Protein AF-0000000067284130 (afdb_homodimer)

Nearest PDB structures (foldseek):
  4rng-assembly2_D  TM=9.849E-01  e=2.857E-06  Thermodesulfovibrio yellowstonii DSM 11347
  4rng-assembly4_C-2  TM=9.843E-01  e=3.948E-06  Thermodesulfovibrio yellowstonii DSM 11347
  4qnc-assembly1_A  TM=9.925E-01  e=2.212E-05  Leptospira biflexa serovar Patoc strain 'Patoc 1 (Paris)'
  5uhs-assembly1_B  TM=9.321E-01  e=9.472E-05  Leptospira biflexa serovar Patoc strain 'Patoc 1 (Paris)'
  4x5m-assembly2_B  TM=8.877E-01  e=1.623E-04  Escherichia coli UMEA 3162-1

InterPro domains:
  IPR006603 PQ-loop repeat [PF04193] (4-59)
  IPR011499 Lipid A biosynthesis, N-terminal [SM01259] (7-76)
  IPR047662 SemiSWEET transporter [NF037968] (8-83)

Structure (mmCIF, N/CA/C/O backbone):
data_AF-0000000067284130-model_v1
#
loop_
_entity.id
_entity.type
_entity.pdbx_description
1 polymer 'Lipid A biosynthesis N-terminal domain-containing protein'
#
loop_
_atom_site.group_PDB
_atom_site.id
_atom_site.type_symbol
_atom_site.label_atom_id
_atom_site.label_alt_id
_atom_site.label_comp_id
_atom_site.label_asym_id
_atom_site.label_entity_id
_atom_site.label_seq_id
_atom_site.pdbx_PDB_ins_code
_atom_site.Cartn_x
_atom_site.Cartn_y
_atom_site.Cartn_z
_atom_site.occupancy
_atom_site.B_iso_or_equiv
_atom_site.auth_seq_id
_atom_site.auth_comp_id
_atom_site.auth_asym_id
_atom_site.auth_atom_id
_atom_site.pdbx_PDB_model_num
ATOM 1 N N . MET A 1 1 ? 0.143 -27.094 4.297 1 63.19 1 MET A N 1
ATOM 2 C CA . MET A 1 1 ? 0.306 -25.75 3.746 1 63.19 1 MET A CA 1
ATOM 3 C C . MET A 1 1 ? 1.758 -25.5 3.357 1 63.19 1 MET A C 1
ATOM 5 O O . MET A 1 1 ? 2.668 -25.719 4.156 1 63.19 1 MET A O 1
ATOM 9 N N . ASP A 1 2 ? 2.023 -25.469 2.02 1 88.06 2 ASP A N 1
ATOM 10 C CA . ASP A 1 2 ? 3.383 -25.406 1.488 1 88.06 2 ASP A CA 1
ATOM 11 C C . A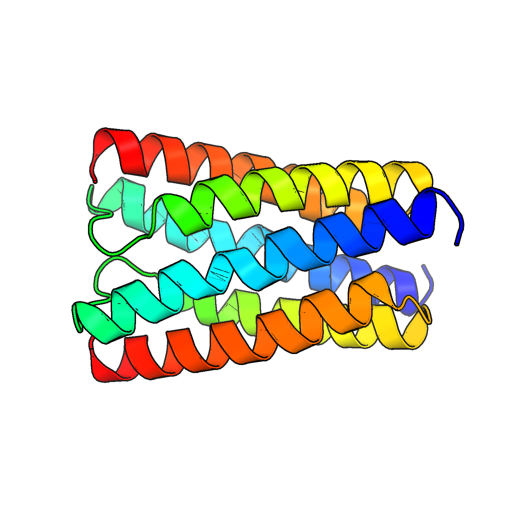SP A 1 2 ? 4.035 -24.062 1.792 1 88.06 2 ASP A C 1
ATOM 13 O O . ASP A 1 2 ? 3.377 -23.141 2.293 1 88.06 2 ASP A O 1
ATOM 17 N N . PHE A 1 3 ? 5.297 -24.141 2.057 1 91.06 3 PHE A N 1
ATOM 18 C CA . PHE A 1 3 ? 6.145 -22.984 2.316 1 91.06 3 PHE A CA 1
ATOM 19 C C . PHE A 1 3 ? 5.652 -21.75 1.551 1 91.06 3 PHE A C 1
ATOM 21 O O . PHE A 1 3 ? 5.602 -20.656 2.098 1 91.06 3 PHE A O 1
ATOM 28 N N . LEU A 1 4 ? 5.176 -21.938 0.394 1 92.19 4 LEU A N 1
ATOM 29 C CA . LEU A 1 4 ? 4.738 -20.828 -0.458 1 92.19 4 LEU A CA 1
ATOM 30 C C . LEU A 1 4 ? 3.438 -20.234 0.055 1 92.19 4 LEU A C 1
ATOM 32 O O . LEU A 1 4 ? 3.262 -19.016 0.03 1 92.19 4 LEU A O 1
ATOM 36 N N . THR A 1 5 ? 2.541 -21.047 0.457 1 92 5 THR A N 1
ATOM 37 C CA . THR A 1 5 ? 1.276 -20.578 1.015 1 92 5 THR A CA 1
ATOM 38 C C . THR A 1 5 ? 1.513 -19.766 2.285 1 92 5 THR A C 1
ATOM 40 O O . THR A 1 5 ? 0.9 -18.719 2.48 1 92 5 THR A O 1
ATOM 43 N N . ILE A 1 6 ? 2.436 -20.234 3.1 1 94.62 6 ILE A N 1
ATOM 44 C CA . ILE A 1 6 ? 2.756 -19.547 4.348 1 94.62 6 ILE A CA 1
ATOM 45 C C . ILE A 1 6 ? 3.414 -18.203 4.047 1 94.62 6 ILE A C 1
ATOM 47 O O . ILE A 1 6 ? 3.082 -17.188 4.668 1 94.62 6 ILE A O 1
ATOM 51 N N . LEU A 1 7 ? 4.281 -18.172 3.107 1 96.12 7 LEU A N 1
ATOM 52 C CA . LEU A 1 7 ? 4.961 -16.953 2.693 1 96.12 7 LEU A CA 1
ATOM 53 C C . LEU A 1 7 ? 3.963 -15.93 2.168 1 96.12 7 LEU A C 1
ATOM 55 O O . LEU A 1 7 ? 4.012 -14.758 2.549 1 96.12 7 LEU A O 1
ATOM 59 N N . GLY A 1 8 ? 3.096 -16.328 1.34 1 96.06 8 GLY A N 1
ATOM 60 C CA . GLY A 1 8 ? 2.059 -15.461 0.815 1 96.06 8 GLY A CA 1
ATOM 61 C C . GLY A 1 8 ? 1.137 -14.914 1.891 1 96.06 8 GLY A C 1
ATOM 62 O O . GLY A 1 8 ? 0.796 -13.734 1.882 1 96.06 8 GLY A O 1
ATOM 63 N N . LEU A 1 9 ? 0.774 -15.766 2.795 1 95.88 9 LEU A N 1
ATOM 64 C CA . LEU A 1 9 ? -0.133 -15.352 3.859 1 95.88 9 LEU A CA 1
ATOM 65 C C . LEU A 1 9 ? 0.559 -14.383 4.816 1 95.88 9 LEU A C 1
ATOM 67 O O . LEU A 1 9 ? -0.07 -13.461 5.328 1 95.88 9 LEU A O 1
ATOM 71 N N . ALA A 1 10 ? 1.8 -14.609 5.098 1 97.5 10 ALA A N 1
ATOM 72 C CA . ALA A 1 10 ? 2.572 -13.68 5.918 1 97.5 10 ALA A CA 1
ATOM 73 C C . ALA A 1 10 ? 2.693 -12.32 5.234 1 97.5 10 ALA A C 1
ATOM 75 O O . ALA A 1 10 ? 2.498 -11.281 5.871 1 97.5 10 ALA A O 1
ATOM 76 N N . ALA A 1 11 ? 3.031 -12.312 3.967 1 98.06 11 ALA A N 1
ATOM 77 C CA . ALA A 1 11 ? 3.111 -11.078 3.189 1 98.06 11 ALA A CA 1
ATOM 78 C C . ALA A 1 11 ? 1.775 -10.344 3.188 1 98.06 11 ALA A C 1
ATOM 80 O O . ALA A 1 11 ? 1.724 -9.133 3.438 1 98.06 11 ALA A O 1
ATOM 81 N N . ALA A 1 12 ? 0.728 -11.109 2.977 1 97.12 12 ALA A N 1
ATOM 82 C CA . ALA A 1 12 ? -0.627 -10.562 2.965 1 97.12 12 ALA A CA 1
ATOM 83 C C . ALA A 1 12 ? -0.971 -9.922 4.305 1 97.12 12 ALA A C 1
ATOM 85 O O . ALA A 1 12 ? -1.5 -8.805 4.348 1 97.12 12 ALA A O 1
ATOM 86 N N . THR A 1 13 ? -0.686 -10.586 5.367 1 97.75 13 THR A N 1
ATOM 87 C CA . THR A 1 13 ? -1.004 -10.094 6.703 1 97.75 13 THR A CA 1
ATOM 88 C C . THR A 1 13 ? -0.257 -8.797 6.992 1 97.75 13 THR A C 1
ATOM 90 O O . THR A 1 13 ? -0.841 -7.84 7.508 1 97.75 13 THR A O 1
ATOM 93 N N . LEU A 1 14 ? 0.975 -8.742 6.645 1 97.88 14 LEU A N 1
ATOM 94 C CA . LEU A 1 14 ? 1.791 -7.562 6.918 1 97.88 14 LEU A CA 1
ATOM 95 C C . LEU A 1 14 ? 1.367 -6.395 6.035 1 97.88 14 LEU A C 1
ATOM 97 O O . LEU A 1 14 ? 1.172 -5.277 6.523 1 97.88 14 LEU A O 1
ATOM 101 N N . THR A 1 15 ? 1.205 -6.594 4.727 1 97.5 15 THR A N 1
ATOM 102 C CA . THR A 1 15 ? 0.861 -5.5 3.828 1 97.5 15 THR A CA 1
ATOM 103 C C . THR A 1 15 ? -0.538 -4.969 4.133 1 97.5 15 THR A C 1
ATOM 105 O O . THR A 1 15 ? -0.772 -3.76 4.09 1 97.5 15 THR A O 1
ATOM 108 N N . THR A 1 16 ? -1.445 -5.875 4.461 1 97.25 16 THR A N 1
ATOM 109 C CA . THR A 1 16 ? -2.814 -5.445 4.723 1 97.25 16 THR A CA 1
ATOM 110 C C . THR A 1 16 ? -2.914 -4.738 6.07 1 97.25 16 THR A C 1
ATOM 112 O O . THR A 1 16 ? -3.527 -3.674 6.176 1 97.25 16 THR A O 1
ATOM 115 N N . SER A 1 17 ? -2.285 -5.277 7.125 1 97.5 17 SER A N 1
ATOM 116 C CA . SER A 1 17 ? -2.379 -4.691 8.453 1 97.5 17 SER A CA 1
ATOM 117 C C . SER A 1 17 ? -1.605 -3.379 8.539 1 97.5 17 SER A C 1
ATOM 119 O O . SER A 1 17 ? -1.823 -2.58 9.453 1 97.5 17 SER A O 1
ATOM 121 N N . ALA A 1 18 ? -0.665 -3.164 7.621 1 98 18 ALA A N 1
ATOM 122 C CA . ALA A 1 18 ? 0.135 -1.942 7.598 1 98 18 ALA A CA 1
ATOM 123 C C . ALA A 1 18 ? -0.752 -0.708 7.469 1 98 18 ALA A C 1
ATOM 125 O O . ALA A 1 18 ? -0.42 0.36 7.988 1 98 18 ALA A O 1
ATOM 126 N N . PHE A 1 19 ? -1.935 -0.826 6.82 1 98.12 19 PHE A N 1
ATOM 127 C CA . PHE A 1 19 ? -2.764 0.343 6.555 1 98.12 19 PHE A CA 1
ATOM 128 C C . PHE A 1 19 ? -3.656 0.659 7.746 1 98.12 19 PHE A C 1
ATOM 130 O O . PHE A 1 19 ? -4.273 1.724 7.801 1 98.12 19 PHE A O 1
ATOM 137 N N . LEU A 1 20 ? -3.623 -0.225 8.711 1 97.69 20 LEU A N 1
ATOM 138 C CA . LEU A 1 20 ? -4.402 0.014 9.922 1 97.69 20 LEU A CA 1
ATOM 139 C C . LEU A 1 20 ? -3.824 1.181 10.711 1 97.69 20 LEU A C 1
ATOM 141 O O . LEU A 1 20 ? -4.562 2.078 11.133 1 97.69 20 LEU A O 1
ATOM 145 N N . PRO A 1 21 ? -2.549 1.217 10.945 1 98.25 21 PRO A N 1
ATOM 146 C CA . PRO A 1 21 ? -1.967 2.359 11.656 1 98.25 21 PRO A CA 1
ATOM 147 C C . PRO A 1 21 ? -2.207 3.684 10.938 1 98.25 21 PRO A C 1
ATOM 149 O O . PRO A 1 21 ? -2.422 4.711 11.586 1 98.25 21 PRO A O 1
ATOM 152 N N . GLN A 1 22 ? -2.141 3.723 9.648 1 98.31 22 GLN A N 1
ATOM 153 C CA . GLN A 1 22 ? -2.438 4.938 8.898 1 98.31 22 GLN A CA 1
ATOM 154 C C . GLN A 1 22 ? -3.885 5.375 9.109 1 98.31 22 GLN A C 1
ATOM 156 O O . GLN A 1 22 ? -4.16 6.559 9.305 1 98.31 22 GLN A O 1
ATOM 161 N N . MET A 1 23 ? -4.77 4.398 9 1 98.12 23 MET A N 1
ATOM 162 C CA . MET A 1 23 ? -6.184 4.668 9.234 1 98.12 23 MET A CA 1
ATOM 163 C C . MET A 1 23 ? -6.406 5.254 10.625 1 98.12 23 MET A C 1
ATOM 165 O O . MET A 1 23 ? -7.078 6.277 10.773 1 98.12 23 MET A O 1
ATOM 169 N N . LEU A 1 24 ? -5.816 4.645 11.586 1 98.25 24 LEU A N 1
ATOM 170 C CA . LEU A 1 24 ? -5.988 5.066 12.969 1 98.25 24 LEU A CA 1
ATOM 171 C C . LEU A 1 24 ? -5.367 6.441 13.195 1 98.25 24 LEU A C 1
ATOM 173 O O . LEU A 1 24 ? -5.938 7.277 13.898 1 98.25 24 LEU A O 1
ATOM 177 N N . LYS A 1 25 ? -4.242 6.652 12.664 1 98.06 25 LYS A N 1
ATOM 178 C CA . LYS A 1 25 ? -3.592 7.953 12.805 1 98.06 25 LYS A CA 1
ATOM 179 C C . LYS A 1 25 ? -4.473 9.07 12.25 1 98.06 25 LYS A C 1
ATOM 181 O O . LYS A 1 25 ? -4.664 10.094 12.906 1 98.06 25 LYS A O 1
ATOM 186 N N . THR A 1 26 ? -4.945 8.859 11.094 1 98.19 26 THR A N 1
ATOM 187 C CA . THR A 1 26 ? -5.801 9.859 10.461 1 98.19 26 THR A CA 1
ATOM 188 C C . THR A 1 26 ? -7.07 10.086 11.281 1 98.19 26 THR A C 1
ATOM 190 O O . THR A 1 26 ? -7.496 11.227 11.469 1 98.19 26 THR A O 1
ATOM 193 N N . TRP A 1 27 ? -7.648 9.031 11.734 1 97.81 27 TRP A N 1
ATOM 194 C CA . TRP A 1 27 ? -8.875 9.094 12.516 1 97.81 27 TRP A CA 1
ATOM 195 C C . TRP A 1 27 ? -8.664 9.867 13.812 1 97.81 27 TRP A C 1
ATOM 197 O O . TRP A 1 27 ? -9.492 10.695 14.195 1 97.81 27 TRP A O 1
ATOM 207 N N . GLN A 1 28 ? -7.543 9.641 14.445 1 98 28 GLN A N 1
ATOM 208 C CA . GLN A 1 28 ? -7.27 10.211 15.758 1 98 28 GLN A CA 1
ATOM 209 C C . GLN A 1 28 ? -6.828 11.672 15.641 1 98 28 GLN A C 1
ATOM 211 O O . GLN A 1 28 ? -7.254 12.516 16.438 1 98 28 GLN A O 1
ATOM 216 N N . SER A 1 29 ? -6.012 11.953 14.68 1 97.38 29 SER A N 1
ATOM 217 C CA . SER A 1 29 ? -5.457 13.297 14.555 1 97.38 29 SER A CA 1
ATOM 218 C C . SER A 1 29 ? -6.418 14.227 13.82 1 97.38 29 SER A C 1
ATOM 220 O O . SER A 1 29 ? -6.262 15.453 13.867 1 97.38 29 SER A O 1
ATOM 222 N N . LYS A 1 30 ? -7.305 13.586 13.047 1 98 30 LYS A N 1
ATOM 223 C CA . LYS A 1 30 ? -8.242 14.312 12.195 1 98 30 LYS A CA 1
ATOM 224 C C . LYS A 1 30 ? -7.512 15.195 11.195 1 98 30 LYS A C 1
ATOM 226 O O . LYS A 1 30 ? -7.895 16.344 10.977 1 98 30 LYS A O 1
ATOM 231 N N . SER A 1 31 ? -6.418 14.672 10.742 1 97.94 31 SER A N 1
ATOM 232 C CA . SER A 1 31 ? -5.645 15.367 9.719 1 97.94 31 SER A CA 1
ATOM 233 C C . SER A 1 31 ? -5.027 14.383 8.727 1 97.94 31 SER A C 1
ATOM 235 O O . SER A 1 31 ? -4.543 13.32 9.125 1 97.94 31 SER A O 1
ATOM 237 N N . ALA A 1 32 ? -5.066 14.758 7.449 1 97.38 32 ALA A N 1
ATOM 238 C CA . ALA A 1 32 ? -4.449 13.977 6.383 1 97.38 32 ALA A CA 1
ATOM 239 C C . ALA A 1 32 ? -3.896 14.883 5.285 1 97.38 32 ALA A C 1
ATOM 241 O O . ALA A 1 32 ? -3.93 14.523 4.105 1 97.38 32 ALA A O 1
ATOM 242 N N . LYS A 1 33 ? -3.432 16.016 5.699 1 97.31 33 LYS A N 1
ATOM 243 C CA . LYS A 1 33 ? -2.945 17.016 4.742 1 97.31 33 LYS A CA 1
ATOM 244 C C . LYS A 1 33 ? -1.771 16.469 3.934 1 97.31 33 LYS A C 1
ATOM 246 O O . LYS A 1 33 ? -1.651 16.75 2.738 1 97.31 33 LYS A O 1
ATOM 251 N N . ASP A 1 34 ? -0.962 15.625 4.551 1 97.88 34 ASP A N 1
ATOM 252 C CA . ASP A 1 34 ? 0.267 15.156 3.922 1 97.88 34 ASP A CA 1
ATOM 253 C C . ASP A 1 34 ? 0.026 13.859 3.145 1 97.88 34 ASP A C 1
ATOM 255 O O . ASP A 1 34 ? 0.926 13.359 2.469 1 97.88 34 ASP A O 1
ATOM 259 N N . VAL A 1 35 ? -1.148 13.32 3.205 1 97.81 35 VAL A N 1
ATOM 260 C CA . VAL A 1 35 ? -1.495 12.109 2.473 1 97.81 35 VAL A CA 1
ATOM 261 C C . VAL A 1 35 ? -2.039 12.477 1.095 1 97.81 35 VAL A C 1
ATOM 263 O O . VAL A 1 35 ? -2.883 13.367 0.971 1 97.81 35 VAL A O 1
ATOM 266 N N . SER A 1 36 ? -1.584 11.797 0.061 1 98.25 36 SER A N 1
ATOM 267 C CA . SER A 1 36 ? -1.91 12.125 -1.323 1 98.25 36 SER A CA 1
ATOM 268 C C . SER A 1 36 ? -3.252 11.531 -1.732 1 98.25 36 SER A C 1
ATOM 270 O O . SER A 1 36 ? -3.439 10.312 -1.666 1 98.25 36 SER A O 1
ATOM 272 N N . TYR A 1 37 ? -4.141 12.414 -2.297 1 98.12 37 TYR A N 1
ATOM 273 C CA . TYR A 1 37 ? -5.383 11.945 -2.902 1 98.12 37 TYR A CA 1
ATOM 274 C C . TYR A 1 37 ? -5.105 11.016 -4.074 1 98.12 37 TYR A C 1
ATOM 276 O O . TYR A 1 37 ? -5.73 9.961 -4.203 1 98.12 37 TYR A O 1
ATOM 284 N N . THR A 1 38 ? -4.223 11.5 -4.844 1 98 38 THR A N 1
ATOM 285 C CA . THR A 1 38 ? -3.912 10.773 -6.074 1 98 38 THR A CA 1
ATOM 286 C C . THR A 1 38 ? -3.369 9.383 -5.762 1 98 38 THR A C 1
ATOM 288 O O . THR A 1 38 ? -3.707 8.414 -6.438 1 98 38 THR A O 1
ATOM 291 N N . MET A 1 39 ? -2.52 9.273 -4.695 1 98.44 39 MET A N 1
ATOM 292 C CA . MET A 1 39 ? -2.018 7.961 -4.281 1 98.44 39 MET A CA 1
ATOM 293 C C . MET A 1 39 ? -3.168 7.039 -3.895 1 98.44 39 MET A C 1
ATOM 295 O O . MET A 1 39 ? -3.283 5.93 -4.422 1 98.44 39 MET A O 1
ATOM 299 N N . LEU A 1 40 ? -4.047 7.559 -3.084 1 98.62 40 LEU A N 1
ATOM 300 C CA . LEU A 1 40 ? -5.121 6.73 -2.545 1 98.62 40 LEU A CA 1
ATOM 301 C C . LEU A 1 40 ? -6.043 6.246 -3.658 1 98.62 40 LEU A C 1
ATOM 303 O O . LEU A 1 40 ? -6.371 5.059 -3.727 1 98.62 40 LEU A O 1
ATOM 307 N N . ILE A 1 41 ? -6.434 7.086 -4.543 1 98.69 41 ILE A N 1
ATOM 308 C CA . ILE A 1 41 ? -7.391 6.758 -5.594 1 98.69 41 ILE A CA 1
ATOM 309 C C . ILE A 1 41 ? -6.758 5.773 -6.578 1 98.69 41 ILE A C 1
ATOM 311 O O . ILE A 1 41 ? -7.355 4.746 -6.906 1 98.69 41 ILE A O 1
ATOM 315 N N . THR A 1 42 ? -5.57 6.059 -7.039 1 98.56 42 THR A N 1
ATOM 316 C CA . THR A 1 42 ? -4.883 5.18 -7.977 1 98.56 42 THR A CA 1
ATOM 317 C C . THR A 1 42 ? -4.602 3.822 -7.34 1 98.56 42 THR A C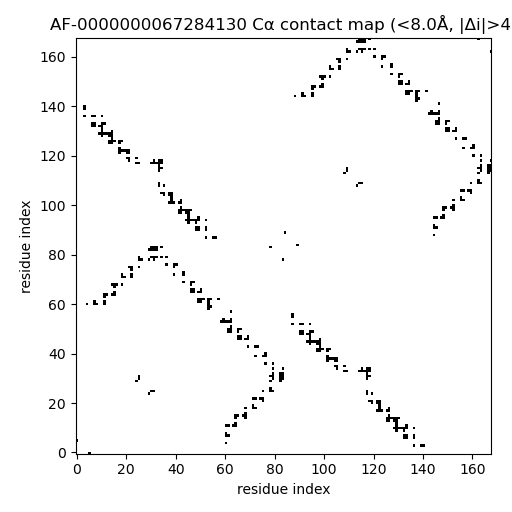 1
ATOM 319 O O . THR A 1 42 ? -4.754 2.783 -7.988 1 98.56 42 THR A O 1
ATOM 322 N N . PHE A 1 43 ? -4.223 3.82 -6.055 1 98.44 43 PHE A N 1
ATOM 323 C CA . PHE A 1 43 ? -3.941 2.586 -5.332 1 98.44 43 PHE A CA 1
ATOM 324 C C . PHE A 1 43 ? -5.195 1.728 -5.219 1 98.44 43 PHE A C 1
ATOM 326 O O . PHE A 1 43 ? -5.145 0.514 -5.43 1 98.44 43 PHE A O 1
ATOM 333 N N . ILE A 1 44 ? -6.289 2.326 -4.992 1 98.69 44 ILE A N 1
ATOM 334 C CA . ILE A 1 44 ? -7.562 1.633 -4.828 1 98.69 44 ILE A CA 1
ATOM 335 C C . ILE A 1 44 ? -7.945 0.944 -6.137 1 98.69 44 ILE A C 1
ATOM 337 O O . ILE A 1 44 ? -8.359 -0.217 -6.137 1 98.69 44 ILE A O 1
ATOM 341 N N . ILE A 1 45 ? -7.758 1.61 -7.195 1 98.62 45 ILE A N 1
ATOM 342 C CA . ILE A 1 45 ? -8.047 1.016 -8.492 1 98.62 45 ILE A CA 1
ATOM 343 C C . ILE A 1 45 ? -7.109 -0.162 -8.742 1 98.62 45 ILE A C 1
ATOM 345 O O . ILE A 1 45 ? -7.543 -1.227 -9.188 1 98.62 45 ILE A O 1
ATOM 349 N N . GLY A 1 46 ? -5.867 0.01 -8.445 1 98.31 46 GLY A N 1
ATOM 350 C CA . GLY A 1 46 ? -4.891 -1.057 -8.602 1 98.31 46 GLY A CA 1
ATOM 351 C C . GLY A 1 46 ? -5.191 -2.271 -7.742 1 98.31 46 GLY A C 1
ATOM 352 O O . GLY A 1 46 ? -5.141 -3.406 -8.227 1 98.31 46 GLY A O 1
ATOM 353 N N . ILE A 1 47 ? -5.52 -1.987 -6.523 1 98.06 47 ILE A N 1
ATOM 354 C CA . ILE A 1 47 ? -5.812 -3.068 -5.59 1 98.06 47 ILE A CA 1
ATOM 355 C C . ILE A 1 47 ? -7.066 -3.812 -6.039 1 98.06 47 ILE A C 1
ATOM 357 O O . ILE A 1 47 ? -7.172 -5.027 -5.863 1 98.06 47 ILE A O 1
ATOM 361 N N . PHE A 1 48 ? -7.988 -3.152 -6.562 1 98.62 48 PHE A N 1
ATOM 362 C CA . PHE A 1 48 ? -9.164 -3.807 -7.113 1 98.62 48 PHE A CA 1
ATOM 363 C C . PHE A 1 48 ? -8.781 -4.746 -8.25 1 98.62 48 PHE A C 1
ATOM 365 O O . PHE A 1 48 ? -9.281 -5.871 -8.328 1 98.62 48 PHE A O 1
ATOM 372 N N . LEU A 1 49 ? -7.926 -4.305 -9.109 1 98.38 49 LEU A N 1
ATOM 373 C CA . LEU A 1 49 ? -7.453 -5.148 -10.195 1 98.38 49 LEU A CA 1
ATOM 374 C C . LEU A 1 49 ? -6.672 -6.344 -9.664 1 98.38 49 LEU A C 1
ATOM 376 O O . LEU A 1 49 ? -6.762 -7.449 -10.203 1 98.38 49 LEU A O 1
ATOM 380 N N . TRP A 1 50 ? -5.875 -6.203 -8.586 1 98.12 50 TRP A N 1
ATOM 381 C CA . TRP A 1 50 ? -5.176 -7.312 -7.953 1 98.12 50 TRP A CA 1
ATOM 382 C C . TRP A 1 50 ? -6.164 -8.32 -7.375 1 98.12 50 TRP A C 1
ATOM 384 O O . TRP A 1 50 ? -5.902 -9.523 -7.367 1 98.12 50 TRP A O 1
ATOM 394 N N . LEU A 1 51 ? -7.234 -7.77 -6.879 1 98.19 51 LEU A N 1
ATOM 395 C CA . LEU A 1 51 ? -8.266 -8.664 -6.355 1 98.19 51 LEU A CA 1
ATOM 396 C C . LEU A 1 51 ? -8.828 -9.539 -7.465 1 98.19 51 LEU A C 1
ATOM 398 O O . LEU A 1 51 ? -8.953 -10.758 -7.293 1 98.19 51 LEU A O 1
ATOM 402 N N . LEU A 1 52 ? -9.148 -8.984 -8.539 1 98.25 52 LEU A N 1
ATOM 403 C CA . LEU A 1 52 ? -9.625 -9.75 -9.688 1 98.25 52 LEU A CA 1
ATOM 404 C C . LEU A 1 52 ? -8.57 -10.75 -10.156 1 98.25 52 LEU A C 1
ATOM 406 O O . LEU A 1 52 ? -8.883 -11.906 -10.43 1 98.25 52 LEU A O 1
ATOM 410 N N . TYR A 1 53 ? -7.316 -10.266 -10.203 1 97.31 53 TYR A N 1
ATOM 411 C CA . TYR A 1 53 ? -6.191 -11.117 -10.57 1 97.31 53 TYR A C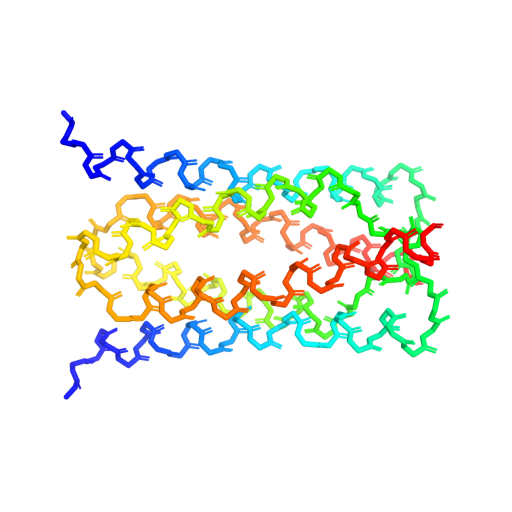A 1
ATOM 412 C C . TYR A 1 53 ? -6.094 -12.32 -9.641 1 97.31 53 TYR A C 1
ATOM 414 O O . TYR A 1 53 ? -5.91 -13.453 -10.102 1 97.31 53 TYR A O 1
ATOM 422 N N . GLY A 1 54 ? -6.203 -12.086 -8.398 1 96.69 54 GLY A N 1
ATOM 423 C CA . GLY A 1 54 ? -6.148 -13.156 -7.418 1 96.69 54 GLY A CA 1
ATOM 424 C C . GLY A 1 54 ? -7.277 -14.164 -7.566 1 96.69 54 GLY A C 1
ATOM 425 O O . GLY A 1 54 ? -7.066 -15.367 -7.41 1 96.69 54 GLY A O 1
ATOM 426 N N . ILE A 1 55 ? -8.523 -13.672 -7.832 1 97.5 55 ILE A N 1
ATOM 427 C CA . ILE A 1 55 ? -9.688 -14.531 -8.016 1 97.5 55 ILE A CA 1
ATOM 428 C C . ILE A 1 55 ? -9.477 -15.43 -9.234 1 97.5 55 ILE A C 1
ATOM 430 O O . ILE A 1 55 ? -9.672 -16.641 -9.148 1 97.5 55 ILE A O 1
ATOM 434 N N . PHE A 1 56 ? -8.93 -14.875 -10.297 1 96.25 56 PHE A N 1
ATOM 435 C CA . PHE A 1 56 ? -8.711 -15.656 -11.516 1 96.25 56 PHE A CA 1
ATOM 436 C C . PHE A 1 56 ? -7.574 -16.656 -11.32 1 96.25 56 PHE A C 1
ATOM 438 O O . PHE A 1 56 ? -7.613 -17.75 -11.859 1 96.25 56 PHE A O 1
ATOM 445 N N . ARG A 1 57 ? -6.586 -16.266 -10.516 1 93.81 57 ARG A N 1
ATOM 446 C CA . ARG A 1 57 ? -5.445 -17.141 -10.234 1 93.81 57 ARG A CA 1
ATOM 447 C C . ARG A 1 57 ? -5.773 -18.141 -9.133 1 93.81 57 ARG A C 1
ATOM 449 O O . ARG A 1 57 ? -5.016 -19.078 -8.891 1 93.81 57 ARG A O 1
ATOM 456 N N . GLN A 1 58 ? -6.957 -17.875 -8.516 1 95.12 58 GLN A N 1
ATOM 457 C CA . GLN A 1 58 ? -7.355 -18.688 -7.363 1 95.12 58 GLN A CA 1
ATOM 458 C C . GLN A 1 58 ? -6.262 -18.703 -6.297 1 95.12 58 GLN A C 1
ATOM 460 O O . GLN A 1 58 ? -5.91 -19.766 -5.777 1 95.12 58 GLN A O 1
ATOM 465 N N . ASP A 1 59 ? -5.637 -17.609 -6.137 1 95.25 59 ASP A N 1
ATOM 466 C CA . ASP A 1 59 ? -4.594 -17.422 -5.133 1 95.25 59 ASP A CA 1
ATOM 467 C C . ASP A 1 59 ? -5.156 -16.766 -3.871 1 95.25 59 ASP A C 1
ATOM 469 O O . ASP A 1 59 ? -5.469 -15.578 -3.863 1 95.25 59 ASP A O 1
ATOM 473 N N . LEU A 1 60 ? -5.285 -17.531 -2.826 1 93.94 60 LEU A N 1
ATOM 474 C CA . LEU A 1 60 ? -5.949 -17.109 -1.599 1 93.94 60 LEU A CA 1
ATOM 475 C C . LEU A 1 60 ? -5.199 -15.961 -0.944 1 93.94 60 LEU A C 1
ATOM 477 O O . LEU A 1 60 ? -5.816 -15.031 -0.414 1 93.94 60 LEU A O 1
ATOM 481 N N . ALA A 1 61 ? -3.893 -16.031 -0.899 1 94.38 61 ALA A N 1
ATOM 482 C CA . ALA A 1 61 ? -3.086 -14.977 -0.289 1 94.38 61 ALA A CA 1
ATOM 483 C C . ALA A 1 61 ? -3.316 -13.641 -0.983 1 94.38 61 ALA A C 1
ATOM 485 O O . ALA A 1 61 ? -3.512 -12.617 -0.323 1 94.38 61 ALA A O 1
ATOM 486 N N . ILE A 1 62 ? -3.383 -13.602 -2.301 1 97 62 ILE A N 1
ATOM 487 C CA . ILE A 1 62 ? -3.588 -12.383 -3.08 1 97 62 ILE A CA 1
ATOM 488 C C . ILE A 1 62 ? -5.012 -11.875 -2.875 1 97 62 ILE A C 1
ATOM 490 O O . ILE A 1 62 ? -5.227 -10.672 -2.709 1 97 62 ILE A O 1
ATOM 494 N N . ILE A 1 63 ? -5.961 -12.734 -2.84 1 97.56 63 ILE A N 1
ATOM 495 C CA . ILE A 1 63 ? -7.359 -12.352 -2.666 1 97.56 63 ILE A CA 1
ATOM 496 C C . ILE A 1 63 ? -7.547 -11.672 -1.312 1 97.56 63 ILE A C 1
ATOM 498 O O . ILE A 1 63 ? -8.102 -10.578 -1.232 1 97.56 63 ILE A O 1
ATOM 502 N N . LEU A 1 64 ? -7.059 -12.234 -0.278 1 95.94 64 LEU A N 1
ATOM 503 C CA . LEU A 1 64 ? -7.254 -11.711 1.072 1 95.94 64 LEU A CA 1
ATOM 504 C C . LEU A 1 64 ? -6.5 -10.398 1.264 1 95.94 64 LEU A C 1
ATOM 506 O O . LEU A 1 64 ? -7.035 -9.453 1.842 1 95.94 64 LEU A O 1
ATOM 510 N N . ALA A 1 65 ? -5.258 -10.438 0.802 1 96.62 65 ALA A N 1
ATOM 511 C CA . ALA A 1 65 ? -4.441 -9.227 0.938 1 96.62 65 ALA A CA 1
ATOM 512 C C . ALA A 1 65 ? -5.129 -8.031 0.291 1 96.62 65 ALA A C 1
ATOM 514 O O . ALA A 1 65 ? -5.277 -6.977 0.919 1 96.62 65 ALA A O 1
ATOM 515 N N . ASN A 1 66 ? -5.645 -8.195 -0.905 1 98.25 66 ASN A N 1
ATOM 516 C CA . ASN A 1 66 ? -6.16 -7.055 -1.659 1 98.25 66 ASN A CA 1
ATOM 517 C C . ASN A 1 66 ? -7.586 -6.707 -1.245 1 98.25 66 ASN A C 1
ATOM 519 O O . ASN A 1 66 ? -7.973 -5.535 -1.253 1 98.25 66 ASN A O 1
ATOM 523 N N . PHE A 1 67 ? -8.398 -7.676 -0.795 1 98.06 67 PHE A N 1
ATOM 524 C CA . PHE A 1 67 ? -9.734 -7.398 -0.291 1 98.06 67 PHE A CA 1
ATOM 525 C C . PHE A 1 67 ? -9.68 -6.547 0.971 1 98.06 67 PHE A C 1
ATOM 527 O O . PHE A 1 67 ? -10.359 -5.527 1.07 1 98.06 67 PHE A O 1
ATOM 534 N N . ILE A 1 68 ? -8.883 -6.852 1.922 1 97.44 68 ILE A N 1
ATOM 535 C CA . ILE A 1 68 ? -8.766 -6.141 3.189 1 97.44 68 ILE A CA 1
ATOM 536 C C . ILE A 1 68 ? -8.109 -4.781 2.961 1 97.44 68 ILE A C 1
ATOM 538 O O . ILE A 1 68 ? -8.555 -3.77 3.504 1 97.44 68 ILE A O 1
ATOM 542 N N . THR A 1 69 ? -7.039 -4.793 2.129 1 98.25 69 THR A N 1
ATOM 543 C CA . THR A 1 69 ? -6.359 -3.543 1.811 1 98.25 69 THR A CA 1
ATOM 544 C C . THR A 1 69 ? -7.316 -2.562 1.143 1 98.25 69 THR A C 1
ATOM 546 O O . THR A 1 69 ? -7.27 -1.36 1.412 1 98.25 69 THR A O 1
ATOM 549 N N . LEU A 1 70 ? -8.203 -3.084 0.299 1 98.44 70 LEU A N 1
ATOM 550 C CA . LEU A 1 70 ? -9.195 -2.256 -0.377 1 98.44 70 LEU A CA 1
ATOM 551 C C . LEU A 1 70 ? -10.109 -1.573 0.633 1 98.44 70 LEU A C 1
ATOM 553 O O . LEU A 1 70 ? -10.367 -0.371 0.532 1 98.44 70 LEU A O 1
ATOM 557 N N . ILE A 1 71 ? -10.547 -2.23 1.602 1 98.12 71 ILE A N 1
ATOM 558 C CA . ILE A 1 71 ? -11.438 -1.699 2.631 1 98.12 71 ILE A CA 1
ATOM 559 C C . ILE A 1 71 ? -10.719 -0.604 3.418 1 98.12 71 ILE A C 1
ATOM 561 O O . ILE A 1 71 ? -11.25 0.496 3.588 1 98.12 71 ILE A O 1
ATOM 565 N N . PHE A 1 72 ? -9.508 -0.897 3.881 1 98.06 72 PHE A N 1
ATOM 566 C CA . PHE A 1 72 ? -8.758 0.075 4.664 1 98.06 72 PHE A CA 1
ATOM 567 C C . PHE A 1 72 ? -8.516 1.348 3.859 1 98.06 72 PHE A C 1
ATOM 569 O O . PHE A 1 72 ? -8.68 2.455 4.379 1 98.06 72 PHE A O 1
ATOM 576 N N . ASN A 1 73 ? -8.133 1.172 2.582 1 98.44 73 ASN A N 1
ATOM 577 C CA . ASN A 1 73 ? -7.793 2.344 1.782 1 98.44 73 ASN A CA 1
ATOM 578 C C . ASN A 1 73 ? -9.031 3.145 1.4 1 98.44 73 ASN A C 1
ATOM 580 O O . ASN A 1 73 ? -8.977 4.367 1.27 1 9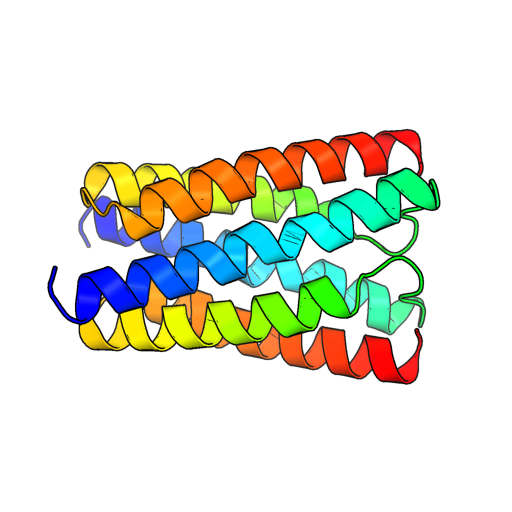8.44 73 ASN A O 1
ATOM 584 N N . MET A 1 74 ? -10.203 2.545 1.297 1 98.62 74 MET A N 1
ATOM 585 C CA . MET A 1 74 ? -11.453 3.273 1.111 1 98.62 74 MET A CA 1
ATOM 586 C C . MET A 1 74 ? -11.789 4.102 2.348 1 98.62 74 MET A C 1
ATOM 588 O O . MET A 1 74 ? -12.281 5.227 2.232 1 98.62 74 MET A O 1
ATOM 592 N N . ILE A 1 75 ? -11.547 3.551 3.475 1 98.69 75 ILE A N 1
ATOM 593 C CA . ILE A 1 75 ? -11.789 4.262 4.723 1 98.69 75 ILE A CA 1
ATOM 594 C C . ILE A 1 75 ? -10.828 5.441 4.84 1 98.69 75 ILE A C 1
ATOM 596 O O . ILE A 1 75 ? -11.234 6.555 5.176 1 98.69 75 ILE A O 1
ATOM 600 N N . ILE A 1 76 ? -9.531 5.215 4.547 1 98.56 76 ILE A N 1
ATOM 601 C CA . ILE A 1 76 ? -8.531 6.273 4.621 1 98.56 76 ILE A CA 1
ATOM 602 C C . ILE A 1 76 ? -8.891 7.391 3.641 1 98.56 76 ILE A C 1
ATOM 604 O O . ILE A 1 76 ? -8.758 8.57 3.963 1 98.56 76 ILE A O 1
ATOM 608 N N . LEU A 1 77 ? -9.375 6.98 2.465 1 98.69 77 LEU A N 1
ATOM 609 C CA . LEU A 1 77 ? -9.805 7.977 1.489 1 98.69 77 LEU A CA 1
ATOM 610 C C . LEU A 1 77 ? -10.984 8.781 2.02 1 98.69 77 LEU A C 1
ATOM 612 O O . LEU A 1 77 ? -11.031 10 1.856 1 98.69 77 LEU A O 1
ATOM 616 N N . TRP A 1 78 ? -11.945 8.117 2.609 1 98.5 78 TRP A N 1
ATOM 617 C CA . TRP A 1 78 ? -13.086 8.797 3.203 1 98.5 78 TRP A CA 1
ATOM 618 C C . TRP A 1 78 ? -12.641 9.773 4.289 1 98.5 78 TRP A C 1
ATOM 620 O O . TRP A 1 78 ? -13.117 10.906 4.348 1 98.5 78 TRP A O 1
ATOM 630 N N . LEU A 1 79 ? -11.688 9.406 5.129 1 98.56 79 LEU A N 1
ATOM 631 C CA . LEU A 1 79 ? -11.148 10.266 6.172 1 98.56 79 LEU A CA 1
ATOM 632 C C . LEU A 1 79 ? -10.383 11.438 5.566 1 98.56 79 LEU A C 1
ATOM 634 O O . LEU A 1 79 ? -10.422 12.555 6.094 1 98.56 79 LEU A O 1
ATOM 638 N N . LYS A 1 80 ? -9.703 11.102 4.512 1 98.12 80 LYS A N 1
ATOM 639 C CA . LYS A 1 80 ? -8.992 12.164 3.805 1 98.12 80 LYS A CA 1
ATOM 640 C C . LYS A 1 80 ? -9.961 13.211 3.262 1 98.12 80 LYS A C 1
ATOM 642 O O . LYS A 1 80 ? -9.672 14.406 3.293 1 98.12 80 LYS A O 1
ATOM 647 N N . ILE A 1 81 ? -11.07 12.844 2.748 1 98.12 81 ILE A N 1
ATOM 648 C CA . ILE A 1 81 ? -12.078 13.758 2.227 1 98.12 81 ILE A CA 1
ATOM 649 C C . ILE A 1 81 ? -12.672 14.586 3.367 1 98.12 81 ILE A C 1
ATOM 651 O O . ILE A 1 81 ? -12.891 15.789 3.219 1 98.12 81 ILE A O 1
ATOM 655 N N . ARG A 1 82 ? -12.742 14 4.551 1 97.75 82 ARG A N 1
ATOM 656 C CA . ARG A 1 82 ? -13.375 14.617 5.707 1 97.75 82 ARG A CA 1
ATOM 657 C C . ARG A 1 82 ? -12.414 15.578 6.41 1 97.75 82 ARG A C 1
ATOM 659 O O . ARG A 1 82 ? -12.82 16.641 6.875 1 97.75 82 ARG A O 1
ATOM 666 N N . TYR A 1 83 ? -11.125 15.18 6.426 1 96.31 83 TYR A N 1
ATOM 667 C CA . TYR A 1 83 ? -10.203 15.898 7.301 1 96.31 83 TYR A CA 1
ATOM 668 C C . TYR A 1 83 ? -9.062 16.516 6.504 1 96.31 83 TYR A C 1
ATOM 670 O O . TYR A 1 83 ? -8.164 17.141 7.074 1 96.31 83 TYR A O 1
ATOM 678 N N . GLY A 1 84 ? -8.898 16.188 5.254 1 85.62 84 GLY A N 1
ATOM 679 C CA . GLY A 1 84 ? -7.766 16.625 4.465 1 85.62 84 GLY A CA 1
ATOM 680 C C . GLY A 1 84 ? -7.844 18.094 4.078 1 85.62 84 GLY A C 1
ATOM 681 O O . GLY A 1 84 ? -8.859 18.75 4.328 1 85.62 84 GLY A O 1
ATOM 682 N N . MET B 1 1 ? 0.268 -13.109 -24.594 1 62.78 1 MET B N 1
ATOM 683 C CA . MET B 1 1 ? 0.105 -12.695 -23.203 1 62.78 1 MET B CA 1
ATOM 684 C C . MET B 1 1 ? -1.349 -12.828 -22.766 1 62.78 1 MET B C 1
ATOM 686 O O . MET B 1 1 ? -2.254 -12.328 -23.438 1 62.78 1 MET B O 1
ATOM 690 N N . ASP B 1 2 ? -1.646 -13.859 -21.922 1 87.94 2 ASP B N 1
ATOM 691 C CA . ASP B 1 2 ? -3.01 -14.234 -21.547 1 87.94 2 ASP B CA 1
ATOM 692 C C . ASP B 1 2 ? -3.654 -13.156 -20.672 1 87.94 2 ASP B C 1
ATOM 694 O O . ASP B 1 2 ? -2.994 -12.195 -20.281 1 87.94 2 ASP B O 1
ATOM 698 N N . PHE B 1 3 ? -4.914 -12.969 -20.906 1 91 3 PHE B N 1
ATOM 699 C CA . PHE B 1 3 ? -5.762 -12.047 -20.156 1 91 3 PHE B CA 1
ATOM 700 C C . PHE B 1 3 ? -5.27 -11.891 -18.719 1 91 3 PHE B C 1
ATOM 702 O O . PHE B 1 3 ? -5.219 -10.781 -18.188 1 91 3 PHE B O 1
ATOM 709 N N . 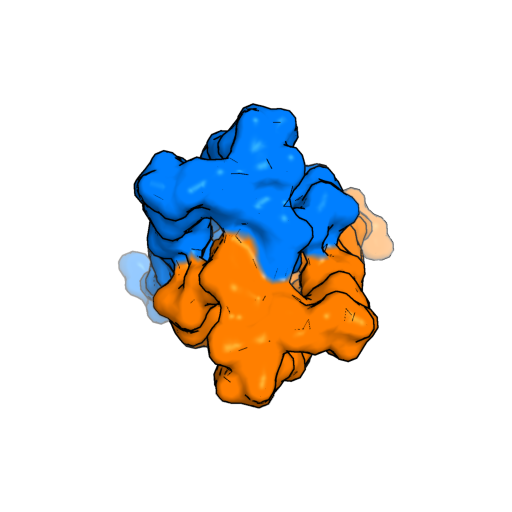LEU B 1 4 ? -4.785 -12.914 -18.156 1 91.94 4 LEU B N 1
ATOM 710 C CA . LEU B 1 4 ? -4.352 -12.898 -16.766 1 91.94 4 LEU B CA 1
ATOM 711 C C . LEU B 1 4 ? -3.043 -12.133 -16.609 1 91.94 4 LEU B C 1
ATOM 713 O O . LEU B 1 4 ? -2.863 -11.398 -15.641 1 91.94 4 LEU B O 1
ATOM 717 N N . THR B 1 5 ? -2.162 -12.328 -17.5 1 91.88 5 THR B N 1
ATOM 718 C CA . THR B 1 5 ? -0.893 -11.609 -17.484 1 91.88 5 THR B CA 1
ATOM 719 C C . THR B 1 5 ? -1.118 -10.109 -17.625 1 91.88 5 THR B C 1
ATOM 721 O O . THR B 1 5 ? -0.5 -9.312 -16.922 1 91.88 5 THR B O 1
ATOM 724 N N . ILE B 1 6 ? -2.031 -9.742 -18.484 1 94.56 6 ILE B N 1
ATOM 725 C CA . ILE B 1 6 ? -2.344 -8.336 -18.734 1 94.56 6 ILE B CA 1
ATOM 726 C C . ILE B 1 6 ? -2.994 -7.734 -17.484 1 94.56 6 ILE B C 1
ATOM 728 O O . ILE B 1 6 ? -2.656 -6.621 -17.078 1 94.56 6 ILE B O 1
ATOM 732 N N . LEU B 1 7 ? -3.857 -8.445 -16.891 1 96.06 7 LEU B N 1
ATOM 733 C CA . LEU B 1 7 ? -4.531 -8.008 -15.672 1 96.06 7 LEU B CA 1
ATOM 734 C C . LEU B 1 7 ? -3.531 -7.793 -14.539 1 96.06 7 LEU B C 1
ATOM 736 O O . LEU B 1 7 ? -3.572 -6.766 -13.852 1 96.06 7 LEU B O 1
ATOM 740 N N . GLY B 1 8 ? -2.666 -8.703 -14.352 1 95.94 8 GLY B N 1
ATOM 741 C CA . GLY B 1 8 ? -1.627 -8.578 -13.344 1 95.94 8 GLY B CA 1
ATOM 742 C C . GLY B 1 8 ? -0.699 -7.406 -13.586 1 95.94 8 GLY B C 1
ATOM 743 O O . GLY B 1 8 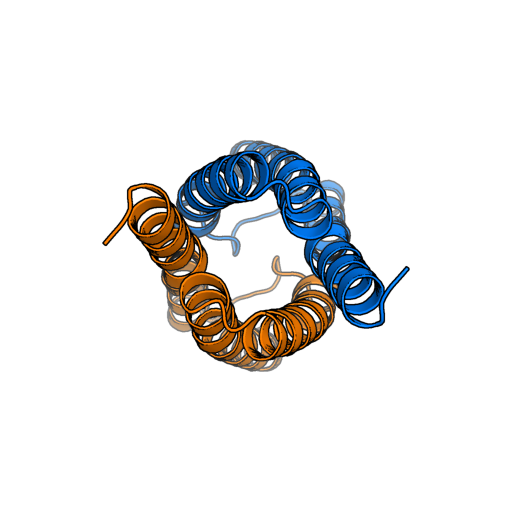? -0.35 -6.68 -12.648 1 95.94 8 GLY B O 1
ATOM 744 N N . LEU B 1 9 ? -0.343 -7.227 -14.812 1 95.81 9 LEU B N 1
ATOM 745 C CA . LEU B 1 9 ? 0.567 -6.137 -15.148 1 95.81 9 LEU B CA 1
ATOM 746 C C . LEU B 1 9 ? -0.117 -4.785 -14.984 1 95.81 9 LEU B C 1
ATOM 748 O O . LEU B 1 9 ? 0.519 -3.809 -14.578 1 95.81 9 LEU B O 1
ATOM 752 N N . ALA B 1 10 ? -1.365 -4.688 -15.336 1 97.5 10 ALA B N 1
ATOM 753 C CA . ALA B 1 10 ? -2.129 -3.465 -15.109 1 97.5 10 ALA B CA 1
ATOM 754 C C . ALA B 1 10 ? -2.244 -3.156 -13.617 1 97.5 10 ALA B C 1
ATOM 756 O O . ALA B 1 10 ? -2.041 -2.016 -13.203 1 97.5 10 ALA B O 1
ATOM 757 N N . ALA B 1 11 ? -2.574 -4.148 -12.828 1 98.06 11 ALA B N 1
ATOM 758 C CA . ALA B 1 11 ? -2.65 -3.994 -11.375 1 98.06 11 ALA B CA 1
ATOM 759 C C . ALA B 1 11 ? -1.31 -3.545 -10.797 1 98.06 11 ALA B C 1
ATOM 761 O O . ALA B 1 11 ? -1.252 -2.602 -10.008 1 98.06 11 ALA B O 1
ATOM 762 N N . ALA B 1 12 ? -0.281 -4.195 -11.273 1 97.12 12 ALA B N 1
ATOM 763 C CA . ALA B 1 12 ? 1.077 -3.873 -10.844 1 97.12 12 ALA B CA 1
ATOM 764 C C . ALA B 1 12 ? 1.427 -2.424 -11.164 1 97.12 12 ALA B C 1
ATOM 766 O O . ALA B 1 12 ? 1.96 -1.703 -10.32 1 97.12 12 ALA B O 1
ATOM 767 N N . THR B 1 13 ? 1.146 -2.006 -12.359 1 97.75 13 THR B N 1
ATOM 768 C CA . THR B 1 13 ? 1.474 -0.655 -12.805 1 97.75 13 THR B CA 1
ATOM 769 C C . THR B 1 13 ? 0.737 0.383 -11.961 1 97.75 13 THR B C 1
ATOM 771 O O . THR B 1 13 ? 1.329 1.374 -11.531 1 97.75 13 THR B O 1
ATOM 774 N N . LEU B 1 14 ? -0.497 0.157 -11.695 1 97.88 14 LEU B N 1
ATOM 775 C CA . LEU B 1 14 ? -1.304 1.106 -10.938 1 97.88 14 LEU B CA 1
ATOM 776 C C . LEU B 1 14 ? -0.876 1.137 -9.469 1 97.88 14 LEU B C 1
ATOM 778 O O . LEU B 1 14 ? -0.673 2.211 -8.906 1 97.88 14 LEU B O 1
ATOM 782 N N . THR B 1 15 ? -0.71 -0.017 -8.82 1 97.5 15 THR B N 1
ATOM 783 C CA . THR B 1 15 ? -0.361 -0.044 -7.406 1 97.5 15 THR B CA 1
ATOM 784 C C . THR B 1 15 ? 1.042 0.515 -7.188 1 97.5 15 THR B C 1
ATOM 786 O O . THR B 1 15 ? 1.282 1.234 -6.215 1 97.5 15 THR B O 1
ATOM 789 N N . THR B 1 16 ? 1.934 0.204 -8.102 1 97.31 16 THR B N 1
ATOM 790 C CA . THR B 1 16 ? 3.307 0.666 -7.938 1 97.31 16 THR B CA 1
ATOM 791 C C . THR B 1 16 ? 3.412 2.162 -8.219 1 97.31 16 THR B C 1
ATOM 793 O O . THR B 1 16 ? 4.027 2.902 -7.449 1 97.31 16 THR B O 1
ATOM 796 N N . SER B 1 17 ? 2.789 2.656 -9.297 1 97.44 17 SER B N 1
ATOM 797 C CA . SER B 1 17 ? 2.889 4.066 -9.664 1 97.44 17 SER B CA 1
ATOM 798 C C . SER B 1 17 ? 2.121 4.949 -8.688 1 97.44 17 SER B C 1
ATOM 800 O O . SER B 1 17 ? 2.342 6.16 -8.633 1 97.44 17 SER B O 1
ATOM 802 N N . ALA B 1 18 ? 1.185 4.367 -7.938 1 98 18 ALA B N 1
ATOM 803 C CA . ALA B 1 18 ? 0.392 5.113 -6.961 1 98 18 ALA B CA 1
ATOM 804 C C . ALA B 1 18 ? 1.286 5.773 -5.914 1 98 18 ALA B C 1
ATOM 806 O O . ALA B 1 18 ? 0.962 6.844 -5.398 1 98 18 ALA B O 1
ATOM 807 N N . PHE B 1 19 ? 2.459 5.188 -5.621 1 98.06 19 PHE B N 1
ATOM 808 C CA . PHE B 1 19 ? 3.297 5.699 -4.543 1 98.06 19 PHE B CA 1
ATOM 809 C C . PHE B 1 19 ? 4.191 6.828 -5.039 1 98.06 19 PHE B C 1
ATOM 811 O O . PHE B 1 19 ? 4.82 7.527 -4.242 1 98.06 19 PHE B O 1
ATOM 818 N N . LEU B 1 20 ? 4.156 7.023 -6.324 1 97.62 20 LEU B N 1
ATOM 819 C CA . LEU B 1 20 ? 4.938 8.117 -6.895 1 97.62 20 LEU B CA 1
ATOM 820 C C . LEU B 1 20 ? 4.367 9.469 -6.473 1 97.62 20 LEU B C 1
ATOM 822 O O . LEU B 1 20 ? 5.113 10.344 -6.023 1 97.62 20 LEU B O 1
ATOM 826 N N . PRO B 1 21 ? 3.09 9.68 -6.574 1 98.25 21 PRO B N 1
ATOM 827 C CA . PRO B 1 21 ? 2.516 10.945 -6.121 1 98.25 21 PRO B CA 1
ATOM 828 C C . PRO B 1 21 ? 2.762 11.203 -4.633 1 98.25 21 PRO B C 1
ATOM 830 O O . PRO B 1 21 ? 2.984 12.352 -4.23 1 98.25 21 PRO B O 1
ATOM 833 N N . GLN B 1 22 ? 2.695 10.227 -3.809 1 98.31 22 GLN B N 1
ATOM 834 C CA . GLN B 1 22 ? 2.998 10.391 -2.391 1 98.31 22 GLN B CA 1
ATOM 835 C C . GLN B 1 22 ? 4.449 10.82 -2.184 1 98.31 22 GLN B C 1
ATOM 837 O O . GLN B 1 22 ? 4.73 11.711 -1.38 1 98.31 22 GLN B O 1
ATOM 842 N N . MET B 1 23 ? 5.32 10.117 -2.887 1 98.12 23 MET B N 1
ATOM 843 C CA . MET B 1 23 ? 6.738 10.453 -2.822 1 98.12 23 MET B CA 1
ATOM 844 C C . MET B 1 23 ? 6.969 11.906 -3.23 1 98.12 23 MET B C 1
ATOM 846 O O . MET B 1 23 ? 7.645 12.656 -2.523 1 98.12 23 MET B O 1
ATOM 850 N N . LEU B 1 24 ? 6.387 12.289 -4.297 1 98.25 24 LEU B N 1
ATOM 851 C CA . LEU B 1 24 ? 6.562 13.641 -4.828 1 98.25 24 LEU B CA 1
ATOM 852 C C . LEU B 1 24 ? 5.953 14.68 -3.893 1 98.25 24 LEU B C 1
ATOM 854 O O . LEU B 1 24 ? 6.531 15.742 -3.678 1 98.25 24 LEU B O 1
ATOM 858 N N . LYS B 1 25 ? 4.824 14.398 -3.387 1 98.06 25 LYS B N 1
ATOM 859 C CA . LYS B 1 25 ? 4.18 15.32 -2.453 1 98.06 25 LYS B CA 1
ATOM 860 C C . LYS B 1 25 ? 5.062 15.57 -1.235 1 98.06 25 LYS B C 1
ATOM 862 O O . LYS B 1 25 ? 5.262 16.719 -0.834 1 98.06 25 LYS B O 1
ATOM 867 N N . THR B 1 26 ? 5.535 14.539 -0.684 1 98.25 26 THR B N 1
ATOM 868 C CA . THR B 1 26 ? 6.387 14.656 0.493 1 98.25 26 THR B CA 1
ATOM 869 C C . THR B 1 26 ? 7.664 15.43 0.161 1 98.25 26 THR B C 1
ATOM 871 O O . THR B 1 26 ? 8.102 16.281 0.937 1 98.25 26 THR B O 1
ATOM 874 N N . TRP B 1 27 ? 8.242 15.133 -0.945 1 97.88 27 TRP B N 1
ATOM 875 C CA . TRP B 1 27 ? 9.477 15.773 -1.385 1 97.88 27 TRP B CA 1
ATOM 876 C C . TRP B 1 27 ? 9.266 17.266 -1.584 1 97.88 27 TRP B C 1
ATOM 878 O O . TRP B 1 27 ? 10.102 18.078 -1.172 1 97.88 27 TRP B O 1
ATOM 888 N N . GLN B 1 28 ? 8.141 17.625 -2.146 1 98 28 GLN B N 1
ATOM 889 C CA . GLN B 1 28 ? 7.875 19.016 -2.512 1 98 28 GLN B CA 1
ATOM 890 C C . GLN B 1 28 ? 7.445 19.828 -1.297 1 98 28 GLN B C 1
ATOM 892 O O . GLN B 1 28 ? 7.883 20.969 -1.121 1 98 28 GLN B O 1
ATOM 897 N N . SER B 1 29 ? 6.621 19.266 -0.472 1 97.38 29 SER B N 1
ATOM 898 C CA . SER B 1 29 ? 6.074 20 0.662 1 97.38 29 SER B CA 1
ATOM 899 C C . SER B 1 29 ? 7.039 19.984 1.843 1 97.38 29 SER B C 1
ATOM 901 O O . SER B 1 29 ? 6.891 20.781 2.773 1 97.38 29 SER B O 1
ATOM 903 N N . LYS B 1 30 ? 7.91 18.984 1.807 1 98 30 LYS B N 1
ATOM 904 C CA . LYS B 1 30 ? 8.852 18.766 2.9 1 98 30 LYS B CA 1
ATOM 905 C C . LYS B 1 30 ? 8.117 18.531 4.219 1 98 30 LYS B C 1
ATOM 907 O O . LYS B 1 30 ? 8.508 19.078 5.254 1 98 30 LYS B O 1
ATOM 912 N N . SER B 1 31 ? 7.02 17.844 4.102 1 97.94 31 SER B N 1
ATOM 913 C CA . SER B 1 31 ? 6.246 17.484 5.285 1 97.94 31 SER B CA 1
ATOM 914 C C . SER B 1 31 ? 5.621 16.094 5.125 1 97.94 31 SER B C 1
ATOM 916 O O . SER B 1 31 ? 5.133 15.75 4.051 1 97.94 31 SER B O 1
ATOM 918 N N . ALA B 1 32 ? 5.672 15.328 6.219 1 97.38 32 ALA B N 1
ATOM 919 C CA . ALA B 1 32 ? 5.047 14.008 6.262 1 97.38 32 ALA B CA 1
ATOM 920 C C . ALA B 1 32 ? 4.496 13.711 7.652 1 97.38 32 ALA B C 1
ATOM 922 O O . ALA B 1 32 ? 4.527 12.562 8.109 1 97.38 32 ALA B O 1
ATOM 923 N N . LYS B 1 33 ? 4.031 14.734 8.289 1 97.31 33 LYS B N 1
ATOM 924 C CA . LYS B 1 33 ? 3.549 14.602 9.656 1 97.31 33 LYS B CA 1
ATOM 925 C C . LYS B 1 33 ? 2.373 13.633 9.734 1 97.31 33 LYS B C 1
ATOM 927 O O . LYS B 1 33 ? 2.252 12.867 10.695 1 97.31 33 LYS B O 1
ATOM 932 N N . ASP B 1 34 ? 1.57 13.602 8.703 1 97.88 34 ASP B N 1
ATOM 933 C CA . ASP B 1 34 ? 0.337 12.82 8.727 1 97.88 34 ASP B CA 1
ATOM 934 C C . ASP B 1 34 ? 0.57 11.406 8.18 1 97.88 34 ASP B C 1
ATOM 936 O O . ASP B 1 34 ? -0.337 10.57 8.195 1 97.88 34 ASP B O 1
ATOM 940 N N . VAL B 1 35 ? 1.743 11.117 7.719 1 97.75 35 VAL B N 1
ATOM 941 C CA . VAL B 1 35 ? 2.084 9.789 7.219 1 97.75 35 VAL B CA 1
ATOM 942 C C . VAL B 1 35 ? 2.627 8.93 8.359 1 97.75 35 VAL B C 1
ATOM 944 O O . VAL B 1 35 ? 3.477 9.375 9.133 1 97.75 35 VAL B O 1
ATOM 947 N N . SER B 1 36 ? 2.162 7.711 8.461 1 98.25 36 SER B N 1
ATOM 948 C CA . SER B 1 36 ? 2.484 6.828 9.578 1 98.25 36 SER B CA 1
ATOM 949 C C . SER B 1 36 ? 3.822 6.129 9.359 1 98.25 36 SER B C 1
ATOM 951 O O . SER B 1 36 ? 4.008 5.426 8.367 1 98.25 36 SER B O 1
ATOM 953 N N . TYR B 1 37 ? 4.719 6.23 10.414 1 98.12 37 TYR B N 1
ATOM 954 C CA . TYR B 1 37 ? 5.957 5.461 10.422 1 98.12 37 TYR B CA 1
ATOM 955 C C . TYR B 1 37 ? 5.668 3.963 10.422 1 98.12 37 TYR B C 1
ATOM 957 O O . TYR B 1 37 ? 6.293 3.205 9.672 1 98.12 37 TYR B O 1
ATOM 965 N N . THR B 1 38 ? 4.777 3.662 11.281 1 98.06 38 THR B N 1
ATOM 966 C CA . THR B 1 38 ? 4.461 2.252 11.477 1 98.06 38 THR B CA 1
ATOM 967 C C . THR B 1 38 ? 3.91 1.638 10.188 1 98.06 38 THR B C 1
ATOM 969 O O . THR B 1 38 ? 4.242 0.502 9.844 1 98.06 38 THR B O 1
ATOM 972 N N . MET B 1 39 ? 3.064 2.412 9.445 1 98.44 39 MET B N 1
ATOM 973 C CA . MET B 1 39 ? 2.561 1.927 8.156 1 98.44 39 MET B CA 1
ATOM 974 C C . MET B 1 39 ? 3.707 1.648 7.195 1 98.44 39 MET B C 1
ATOM 976 O O . MET B 1 39 ? 3.816 0.546 6.656 1 98.44 39 MET B O 1
ATOM 980 N N . LEU B 1 40 ? 4.59 2.6 7.102 1 98.62 40 LEU B N 1
ATOM 981 C CA . LEU B 1 40 ? 5.66 2.5 6.113 1 98.62 40 LEU B CA 1
ATOM 982 C C . LEU B 1 40 ? 6.574 1.321 6.422 1 98.62 40 LEU B C 1
ATOM 984 O O . LEU B 1 40 ? 6.898 0.53 5.535 1 98.62 40 LEU B O 1
ATOM 988 N N . ILE B 1 41 ? 6.973 1.154 7.629 1 98.69 41 ILE B N 1
ATOM 989 C CA . ILE B 1 41 ? 7.926 0.119 8.023 1 98.69 41 ILE B CA 1
ATOM 990 C C . ILE B 1 41 ? 7.285 -1.258 7.859 1 98.69 41 ILE B C 1
ATOM 992 O O . ILE B 1 41 ? 7.875 -2.158 7.262 1 98.69 41 ILE B O 1
ATOM 996 N N . THR B 1 42 ? 6.094 -1.442 8.375 1 98.56 42 THR B N 1
ATOM 997 C CA . THR B 1 42 ? 5.395 -2.719 8.266 1 98.56 42 THR B CA 1
ATOM 998 C C . THR B 1 42 ? 5.113 -3.061 6.809 1 98.56 42 THR B C 1
ATOM 1000 O O . THR B 1 42 ? 5.254 -4.215 6.395 1 98.56 42 THR B O 1
ATOM 1003 N N . PHE B 1 43 ? 4.738 -2.049 6.012 1 98.44 43 PHE B N 1
ATOM 1004 C CA . PHE B 1 43 ? 4.453 -2.246 4.598 1 98.44 43 PHE B CA 1
ATOM 1005 C C . PHE B 1 43 ? 5.703 -2.695 3.85 1 98.44 43 PHE B C 1
ATOM 1007 O O . PHE B 1 43 ? 5.648 -3.615 3.029 1 98.44 43 PHE B O 1
ATOM 1014 N N . ILE B 1 44 ? 6.801 -2.162 4.168 1 98.69 44 ILE B N 1
ATOM 1015 C CA . ILE B 1 44 ? 8.07 -2.471 3.523 1 98.69 44 ILE B CA 1
ATOM 1016 C C . ILE B 1 44 ? 8.445 -3.926 3.795 1 98.69 44 ILE B C 1
ATOM 1018 O O . ILE B 1 44 ? 8.859 -4.648 2.883 1 98.69 44 ILE B O 1
ATOM 1022 N N . ILE B 1 45 ? 8.266 -4.332 4.977 1 98.62 45 ILE B N 1
ATOM 1023 C CA . ILE B 1 45 ? 8.547 -5.723 5.316 1 98.62 45 ILE B CA 1
ATOM 1024 C C . ILE B 1 45 ? 7.602 -6.645 4.551 1 98.62 45 ILE B C 1
ATOM 1026 O O . ILE B 1 45 ? 8.031 -7.656 3.99 1 98.62 45 ILE B O 1
ATOM 1030 N N . GLY B 1 46 ? 6.359 -6.293 4.5 1 98.38 46 GLY B N 1
ATOM 1031 C CA . GLY B 1 46 ? 5.383 -7.074 3.762 1 98.38 46 GLY B CA 1
ATOM 1032 C C . GLY B 1 46 ? 5.68 -7.156 2.277 1 98.38 46 GLY B C 1
ATOM 1033 O O . GLY B 1 46 ? 5.621 -8.234 1.686 1 98.38 46 GLY B O 1
ATOM 1034 N N . ILE B 1 47 ? 6.008 -6.043 1.747 1 98.12 47 ILE B N 1
ATOM 1035 C CA . ILE B 1 47 ? 6.309 -5.977 0.321 1 98.12 47 ILE B CA 1
ATOM 1036 C C . ILE B 1 47 ? 7.551 -6.809 0.016 1 98.12 47 ILE B C 1
ATOM 1038 O O . ILE B 1 47 ? 7.648 -7.422 -1.05 1 98.12 47 ILE B O 1
ATOM 1042 N N . PHE B 1 48 ? 8.484 -6.801 0.842 1 98.62 48 PHE B N 1
ATOM 1043 C CA . PHE B 1 48 ? 9.656 -7.648 0.67 1 98.62 48 PHE B CA 1
ATOM 1044 C C . PHE B 1 48 ? 9.266 -9.117 0.638 1 98.62 48 PHE B C 1
ATOM 1046 O O . PHE B 1 48 ? 9.758 -9.883 -0.192 1 98.62 48 PHE B O 1
ATOM 1053 N N . LEU B 1 49 ? 8.398 -9.516 1.529 1 98.44 49 LEU B N 1
ATOM 1054 C CA . LEU B 1 49 ? 7.914 -10.891 1.546 1 98.44 49 LEU B CA 1
ATOM 1055 C C . LEU B 1 49 ? 7.129 -11.211 0.278 1 98.44 49 LEU B C 1
ATOM 1057 O O . LEU B 1 49 ? 7.215 -12.32 -0.25 1 98.44 49 LEU B O 1
ATOM 1061 N N . TRP B 1 50 ? 6.352 -10.273 -0.283 1 98.12 50 TRP B N 1
ATOM 1062 C CA . TRP B 1 50 ? 5.648 -10.461 -1.549 1 98.12 50 TRP B CA 1
ATOM 1063 C C . TRP B 1 50 ? 6.637 -10.633 -2.697 1 98.12 50 TRP B C 1
ATOM 1065 O O . TRP B 1 50 ? 6.367 -11.375 -3.646 1 98.12 50 TRP B O 1
ATOM 1075 N N . LEU B 1 51 ? 7.688 -9.922 -2.574 1 98.25 51 LEU B N 1
ATOM 1076 C CA . LEU B 1 51 ? 8.719 -10.07 -3.598 1 98.25 51 LEU B CA 1
ATOM 1077 C C . LEU B 1 51 ? 9.273 -11.492 -3.604 1 98.25 51 LEU B C 1
ATOM 1079 O O . LEU B 1 51 ? 9.398 -12.109 -4.664 1 98.25 51 LEU B O 1
ATOM 1083 N N . LEU B 1 52 ? 9.594 -11.984 -2.496 1 98.25 52 LEU B N 1
ATOM 1084 C CA . LEU B 1 52 ? 10.062 -13.359 -2.385 1 98.25 52 LEU B CA 1
ATOM 1085 C C . LEU B 1 52 ? 8.992 -14.336 -2.875 1 98.25 52 LEU B C 1
ATOM 1087 O O . LEU B 1 52 ? 9.305 -15.273 -3.613 1 98.25 52 LEU B O 1
ATOM 1091 N N . TYR B 1 53 ? 7.754 -14.07 -2.465 1 97.31 53 TYR B N 1
ATOM 1092 C CA . TYR B 1 53 ? 6.621 -14.875 -2.9 1 97.31 53 TYR B CA 1
ATOM 1093 C C . TYR B 1 53 ? 6.52 -14.898 -4.422 1 97.31 53 TYR B C 1
ATOM 1095 O O . TYR B 1 53 ? 6.332 -15.961 -5.02 1 97.31 53 TYR B O 1
ATOM 1103 N N . GLY B 1 54 ? 6.621 -13.773 -5.008 1 96.69 54 GLY B N 1
ATOM 1104 C CA . GLY B 1 54 ? 6.566 -13.672 -6.461 1 96.69 54 GLY B CA 1
ATOM 1105 C C . GLY B 1 54 ? 7.688 -14.422 -7.152 1 96.69 54 GLY B C 1
ATOM 1106 O O . GLY B 1 54 ? 7.477 -15.039 -8.195 1 96.69 54 GLY B O 1
ATOM 1107 N N . ILE B 1 55 ? 8.945 -14.352 -6.613 1 97.44 55 ILE B N 1
ATOM 1108 C CA . ILE B 1 55 ? 10.109 -15.039 -7.172 1 97.44 55 ILE B CA 1
ATOM 1109 C C . ILE B 1 55 ? 9.883 -16.547 -7.125 1 97.44 55 ILE B C 1
ATOM 1111 O O . ILE B 1 55 ? 10.078 -17.234 -8.125 1 97.44 55 ILE B O 1
ATOM 1115 N N . PHE B 1 56 ? 9.328 -17.016 -6.016 1 96.31 56 PHE B N 1
ATOM 1116 C CA . PHE B 1 56 ? 9.102 -18.453 -5.867 1 96.31 56 PHE B CA 1
ATOM 1117 C C . PHE B 1 56 ? 7.953 -18.906 -6.766 1 96.31 56 PHE B C 1
ATOM 1119 O O . PHE B 1 56 ? 7.984 -20.016 -7.297 1 96.31 56 PHE B O 1
ATOM 1126 N N . ARG B 1 57 ? 6.98 -18.062 -6.973 1 93.69 57 ARG B N 1
ATOM 1127 C CA . ARG B 1 57 ? 5.836 -18.359 -7.824 1 93.69 57 ARG B CA 1
ATOM 1128 C C . ARG B 1 57 ? 6.168 -18.125 -9.297 1 93.69 57 ARG B C 1
ATOM 1130 O O . ARG B 1 57 ? 5.41 -18.516 -10.18 1 93.69 57 ARG B O 1
ATOM 1137 N N . GLN B 1 58 ? 7.355 -17.484 -9.492 1 95.12 58 GLN B N 1
ATOM 1138 C CA . GLN B 1 58 ? 7.762 -17.094 -10.828 1 95.12 58 GLN B CA 1
ATOM 1139 C C . GLN B 1 58 ? 6.676 -16.25 -11.508 1 95.12 58 GLN B C 1
ATOM 1141 O O . GLN B 1 58 ? 6.328 -16.484 -12.664 1 95.12 58 GLN B O 1
ATOM 1146 N N . ASP B 1 59 ? 6.043 -15.422 -10.727 1 95.12 59 ASP B N 1
ATOM 1147 C CA . ASP B 1 59 ? 5.004 -14.508 -11.203 1 95.12 59 ASP B CA 1
ATOM 1148 C C . ASP B 1 59 ? 5.574 -13.117 -11.477 1 95.12 59 ASP B C 1
ATOM 1150 O O . ASP B 1 59 ? 5.891 -12.375 -10.547 1 95.12 59 ASP B O 1
ATOM 1154 N N . LEU B 1 60 ? 5.703 -12.789 -12.75 1 93.75 60 LEU B N 1
ATOM 1155 C CA . LEU B 1 60 ? 6.375 -11.562 -13.18 1 93.75 60 LEU B CA 1
ATOM 1156 C C . LEU B 1 60 ? 5.633 -10.328 -12.68 1 93.75 60 LEU B C 1
ATOM 1158 O O . LEU B 1 60 ? 6.258 -9.344 -12.281 1 93.75 60 LEU B O 1
ATOM 1162 N N . ALA B 1 61 ? 4.324 -10.328 -12.758 1 94.31 61 ALA B N 1
ATOM 1163 C CA . ALA B 1 61 ? 3.527 -9.188 -12.305 1 94.31 61 ALA B CA 1
ATOM 1164 C C . ALA B 1 61 ? 3.762 -8.906 -10.828 1 94.31 61 ALA B C 1
ATOM 1166 O O . ALA B 1 61 ? 3.967 -7.754 -10.438 1 94.31 61 ALA B O 1
ATOM 1167 N N . ILE B 1 62 ? 3.828 -9.914 -9.984 1 96.94 62 ILE B N 1
ATOM 1168 C CA . ILE B 1 62 ? 4.035 -9.766 -8.547 1 96.94 62 ILE B CA 1
ATOM 1169 C C . ILE B 1 62 ? 5.465 -9.297 -8.281 1 96.94 62 ILE B C 1
ATOM 1171 O O . ILE B 1 62 ? 5.688 -8.422 -7.441 1 96.94 62 ILE B O 1
ATOM 1175 N N . ILE B 1 63 ? 6.406 -9.82 -8.977 1 97.5 63 ILE B N 1
ATOM 1176 C CA . ILE B 1 63 ? 7.805 -9.461 -8.789 1 97.5 63 ILE B CA 1
ATOM 1177 C C . ILE B 1 63 ? 8 -7.98 -9.102 1 97.5 63 ILE B C 1
ATOM 1179 O O . ILE B 1 63 ? 8.562 -7.238 -8.289 1 97.5 63 ILE B O 1
ATOM 1183 N N . LEU B 1 64 ? 7.523 -7.504 -10.18 1 95.88 64 LEU B N 1
ATOM 1184 C CA . LEU B 1 64 ? 7.727 -6.129 -10.609 1 95.88 64 LEU B CA 1
ATOM 1185 C C . LEU B 1 64 ? 6.977 -5.156 -9.703 1 95.88 64 LEU B C 1
ATOM 1187 O O . LEU B 1 64 ? 7.52 -4.117 -9.32 1 95.88 64 LEU B O 1
ATOM 1191 N N . ALA B 1 65 ? 5.734 -5.52 -9.445 1 96.62 65 ALA B N 1
ATOM 1192 C CA . ALA B 1 65 ? 4.926 -4.66 -8.578 1 96.62 65 ALA B CA 1
ATOM 1193 C C . ALA B 1 65 ? 5.613 -4.43 -7.238 1 96.62 65 ALA B C 1
ATOM 1195 O O . ALA B 1 65 ? 5.766 -3.285 -6.805 1 96.62 65 ALA B O 1
ATOM 1196 N N . ASN B 1 66 ? 6.125 -5.465 -6.621 1 98.19 66 ASN B N 1
ATOM 1197 C CA . ASN B 1 66 ? 6.641 -5.352 -5.262 1 98.19 66 ASN B CA 1
ATOM 1198 C C . ASN B 1 66 ? 8.07 -4.82 -5.246 1 98.19 66 ASN B C 1
ATOM 1200 O O . ASN B 1 66 ? 8.461 -4.102 -4.324 1 98.19 66 ASN B O 1
ATOM 1204 N N . PHE B 1 67 ? 8.883 -5.074 -6.297 1 98.06 67 PHE B N 1
ATOM 1205 C CA . PHE B 1 67 ? 10.227 -4.52 -6.395 1 98.06 67 PHE B CA 1
ATOM 1206 C C . PHE B 1 67 ? 10.172 -3 -6.504 1 98.06 67 PHE B C 1
ATOM 1208 O O . PHE B 1 67 ? 10.859 -2.293 -5.762 1 98.06 67 PHE B O 1
ATOM 1215 N N . ILE B 1 68 ? 9.383 -2.445 -7.324 1 97.44 68 ILE B N 1
ATOM 1216 C CA . ILE B 1 68 ? 9.281 -1.009 -7.551 1 97.44 68 ILE B CA 1
ATOM 1217 C C . ILE B 1 68 ? 8.625 -0.342 -6.344 1 97.44 68 ILE B C 1
ATOM 1219 O O . ILE B 1 68 ? 9.078 0.71 -5.887 1 97.44 68 ILE B O 1
ATOM 1223 N N . THR B 1 69 ? 7.555 -1 -5.836 1 98.25 69 THR B N 1
ATOM 1224 C CA . THR B 1 69 ? 6.879 -0.468 -4.656 1 98.25 69 THR B CA 1
ATOM 1225 C C . THR B 1 69 ? 7.84 -0.389 -3.475 1 98.25 69 THR B C 1
ATOM 1227 O O . THR B 1 69 ? 7.801 0.571 -2.701 1 98.25 69 THR B O 1
ATOM 1230 N N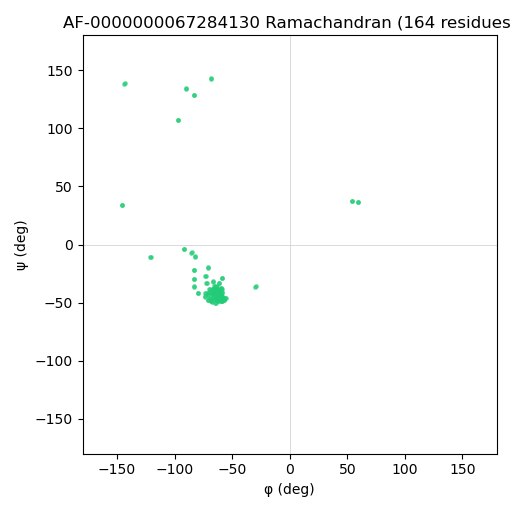 . LEU B 1 70 ? 8.719 -1.374 -3.357 1 98.44 70 LEU B N 1
ATOM 1231 C CA . LEU B 1 70 ? 9.711 -1.396 -2.291 1 98.44 70 LEU B CA 1
ATOM 1232 C C . LEU B 1 70 ? 10.633 -0.184 -2.383 1 98.44 70 LEU B C 1
ATOM 1234 O O . LEU B 1 70 ? 10.891 0.482 -1.378 1 98.44 70 LEU B O 1
ATOM 1238 N N . ILE B 1 71 ? 11.07 0.156 -3.492 1 98.12 71 ILE B N 1
ATOM 1239 C CA . ILE B 1 71 ? 11.961 1.288 -3.719 1 98.12 71 ILE B CA 1
ATOM 1240 C C . ILE B 1 71 ? 11.25 2.588 -3.35 1 98.12 71 ILE B C 1
ATOM 1242 O O . ILE B 1 71 ? 11.781 3.402 -2.592 1 98.12 71 ILE B O 1
ATOM 1246 N N . PHE B 1 72 ? 10.031 2.791 -3.865 1 98.06 72 PHE B N 1
ATOM 1247 C CA . PHE B 1 72 ? 9.281 4.012 -3.59 1 98.06 72 PHE B CA 1
ATOM 1248 C C . PHE B 1 72 ? 9.047 4.172 -2.094 1 98.06 72 PHE B C 1
ATOM 1250 O O . PHE B 1 72 ? 9.211 5.266 -1.547 1 98.06 72 PHE B O 1
ATOM 1257 N N . ASN B 1 73 ? 8.664 3.057 -1.437 1 98.44 73 ASN B N 1
ATOM 1258 C CA . ASN B 1 73 ? 8.32 3.158 -0.022 1 98.44 73 ASN B CA 1
ATOM 1259 C C . ASN B 1 73 ? 9.562 3.348 0.842 1 98.44 73 ASN B C 1
ATOM 1261 O O . ASN B 1 73 ? 9.508 4.008 1.881 1 98.44 73 ASN B O 1
ATOM 1265 N N . MET B 1 74 ? 10.734 2.885 0.432 1 98.62 74 MET B N 1
ATOM 1266 C CA . MET B 1 74 ? 11.992 3.188 1.116 1 98.62 74 MET B CA 1
ATOM 1267 C C . MET B 1 74 ? 12.336 4.668 0.996 1 98.62 74 MET B C 1
ATOM 1269 O O . MET B 1 74 ? 12.828 5.273 1.947 1 98.62 74 MET B O 1
ATOM 1273 N N . ILE B 1 75 ? 12.086 5.211 -0.133 1 98.69 75 ILE B N 1
ATOM 1274 C CA . ILE B 1 75 ? 12.336 6.629 -0.351 1 98.69 75 ILE B CA 1
ATOM 1275 C C . ILE B 1 75 ? 11.383 7.457 0.503 1 98.69 75 ILE B C 1
ATOM 1277 O O . ILE B 1 75 ? 11.797 8.414 1.164 1 98.69 75 ILE B O 1
ATOM 1281 N N . ILE B 1 76 ? 10.078 7.102 0.518 1 98.56 76 ILE B N 1
ATOM 1282 C CA . ILE B 1 76 ? 9.078 7.824 1.306 1 98.56 76 ILE B CA 1
ATOM 1283 C C . ILE B 1 76 ? 9.438 7.746 2.787 1 98.56 76 ILE B C 1
ATOM 1285 O O . ILE B 1 76 ? 9.32 8.734 3.516 1 98.56 76 ILE B O 1
ATOM 1289 N N . LEU B 1 77 ? 9.922 6.57 3.191 1 98.69 77 LEU B N 1
ATOM 1290 C CA . LEU B 1 77 ? 10.359 6.422 4.578 1 98.69 77 LEU B CA 1
ATOM 1291 C C . LEU B 1 77 ? 11.547 7.332 4.875 1 98.69 77 LEU B C 1
ATOM 1293 O O . LEU B 1 77 ? 11.602 7.961 5.938 1 98.69 77 LEU B O 1
ATOM 1297 N N . TRP B 1 78 ? 12.508 7.367 3.982 1 98.5 78 TRP B N 1
ATOM 1298 C CA . TRP B 1 78 ? 13.656 8.25 4.145 1 98.5 78 TRP B CA 1
ATOM 1299 C C . TRP B 1 78 ? 13.211 9.711 4.234 1 98.5 78 TRP B C 1
ATOM 1301 O O . TRP B 1 78 ? 13.688 10.461 5.086 1 98.5 78 TRP B O 1
ATOM 1311 N N . LEU B 1 79 ? 12.258 10.148 3.439 1 98.56 79 LEU B N 1
ATOM 1312 C CA . LEU B 1 79 ? 11.719 11.5 3.469 1 98.56 79 LEU B CA 1
ATOM 1313 C C . LEU B 1 79 ? 10.961 11.758 4.766 1 98.56 79 LEU B C 1
ATOM 1315 O O . LEU B 1 79 ? 11 12.867 5.309 1 98.56 79 LEU B O 1
ATOM 1319 N N . LYS B 1 80 ? 10.273 10.727 5.172 1 98.19 80 LYS B N 1
ATOM 1320 C CA . LYS B 1 80 ? 9.562 10.828 6.445 1 98.19 80 LYS B CA 1
ATOM 1321 C C . LYS B 1 80 ? 10.539 11.047 7.602 1 98.19 80 LYS B C 1
ATOM 1323 O O . LYS B 1 80 ? 10.258 11.82 8.523 1 98.19 80 LYS B O 1
ATOM 1328 N N . ILE B 1 81 ? 11.641 10.422 7.617 1 98.19 81 ILE B N 1
ATOM 1329 C CA . ILE B 1 81 ? 12.656 10.57 8.648 1 98.19 81 ILE B CA 1
ATOM 1330 C C . ILE B 1 81 ? 13.25 11.977 8.586 1 98.19 81 ILE B C 1
ATOM 1332 O O . ILE B 1 81 ? 13.477 12.609 9.625 1 98.19 81 ILE B O 1
ATOM 1336 N N . ARG B 1 82 ? 13.328 12.547 7.398 1 97.75 82 ARG B N 1
ATOM 1337 C CA . ARG B 1 82 ? 13.961 13.836 7.168 1 97.75 82 ARG B CA 1
ATOM 1338 C C . ARG B 1 82 ? 13.008 14.984 7.484 1 97.75 82 ARG B C 1
ATOM 1340 O O . ARG B 1 82 ? 13.422 16.016 8.023 1 97.75 82 ARG B O 1
ATOM 1347 N N . TYR B 1 83 ? 11.719 14.758 7.176 1 96.38 83 TYR B N 1
ATOM 1348 C CA . TYR B 1 83 ? 10.805 15.891 7.191 1 96.38 83 TYR B CA 1
ATOM 1349 C C . TYR B 1 83 ? 9.664 15.656 8.172 1 96.38 83 TYR B C 1
ATOM 1351 O O . TYR B 1 83 ? 8.766 16.484 8.305 1 96.38 83 TYR B O 1
ATOM 1359 N N . GLY B 1 84 ? 9.508 14.461 8.695 1 85.88 84 GLY B N 1
ATOM 1360 C CA . GLY B 1 84 ? 8.375 14.125 9.539 1 85.88 84 GLY B CA 1
ATOM 1361 C C . GLY B 1 84 ? 8.461 14.727 10.93 1 85.88 84 GLY B C 1
ATOM 1362 O O . GLY B 1 84 ? 9.477 15.336 11.281 1 85.88 84 GLY B O 1
#

Organism: NCBI:txid741277

pLDDT: mean 96.71, std 4.33, range [62.78, 98.69]

Secondary structure (DSSP, 8-state):
--HHHHHHHHHHHHHHHTHHHHHHHHHHHT--TTS-HHHHHHHHHHHHHHHHHHHHHT-HHHHHHHHHHHHHHHHHHHHHHHH-/--HHHHHHHHHHHHHHHTHHHHHHHHHHHT--TTS-HHHHHHHHHHHHHHHHHHHHHT-HHHHHHHHHHHHHHHHHHHHHHHH-

Radius of gyration: 15.18 Å; Cα contacts (8 Å, |Δi|>4): 272; chains: 2; bounding box: 27×46×39 Å

Foldseek 3Di:
DDPVLVVLQVVLVCLLCVLVVVLVVCVVVLADPVPDLVCLVVVLVVLVVQLVVCVVVVPPSSNNSSVSSNVSSVSSNVSHVRRD/DDPVLVVLQVVLCCLLCVLVVVLVVCVVVLADPVPDLVCLVVVLVVLVVQLVVCVVVVPPSSNNSSVSSNVSSVSSNVSNVRRD

Solvent-accessible surface area (backbone atoms only — not comparable to full-atom values): 7884 Å² total; per-residue (Å²): 131,54,72,64,57,53,40,32,41,51,14,20,51,31,42,30,54,15,46,48,53,37,39,50,48,30,66,73,68,54,38,23,74,50,50,41,66,64,19,48,56,38,28,45,54,10,31,51,37,38,24,54,38,14,60,76,66,66,35,66,37,46,30,52,23,25,53,53,34,42,53,45,49,51,50,40,46,52,48,31,73,73,34,72,131,54,72,62,56,53,41,31,42,51,14,22,51,31,42,31,55,15,45,47,52,37,38,49,48,30,65,72,68,54,37,24,75,51,52,41,66,65,18,48,55,39,28,46,55,11,30,51,38,38,26,53,40,14,60,76,65,68,33,66,37,45,29,53,24,24,54,53,34,41,54,45,50,52,50,41,47,53,48,32,70,75,33,74

Sequence (168 aa):
MDFLTILGLAAATLTTSAFLPQMLKTWQSKSAKDVSYTMLITFIIGIFLWLLYGIFRQDLAIILANFITLIFNMIILWLKIRYGMDFLTILGLAAATLTTSAFLPQMLKTWQSKSAKDVSYTMLITFIIGIFLWLLYGIFRQDLAIILANFITLIFNMIILWLKIRYG

=== Feature glossary ===
Legend for the data blocks above and below:

— What the protein is —

The amino-acid sequence is the protein's primary structure: the linear order of residues from the N-terminus to the C-terminus, written in one-letter code. Everything else here — the 3D coordinates, the secondary structure, the domain annotations — is ultimately a consequence of this string.

Functional annotations link the protein to curated databases. InterPro entries identify conserved domains and families by matching the sequence against member-database signatures (Pfam, PROSITE, CDD, …). Gene Ontology (GO) terms describe molecular function, biological process, and cellular component in a controlled vocabulary. CATH places the structure in a hierarchical fold classification (Class/Architecture/Topology/Homologous-superfamily). The organism is the source species.

— Where its atoms are —

Atomic coordinates in PDBx/mmCIF format — the same representation the Protein Data Bank distributes. Each line of the _atom_site loop places one backbone atom in Cartesian space (units: ångströms, origin: arbitrary).

The six renders are orthographic views along the three Cartesian axes in both directions. Representation (cartoon, sticks, or surface) and color scheme (sequence-rainbow or by-chain) vary across proteins so the training set covers all the common visualization conventions.

— Local backbone conformation —

Eight-state secondary structure (DSSP): H is the canonical α-helix, G the tighter 3₁₀-helix, I the wider π-helix; E/B are β-structure, T and S are turns and bends, and '-' is everything else. DSSP derives these from the pattern of main-chain N–H···O=C hydrogen bonds, not from the sequence.

Three-state secondary structure (P-SEA) collapses the eight DSSP classes into helix (a), strand (b), and coil (c). P-SEA assigns these from Cα geometry alone — distances and angles — without requiring backbone oxygens, so it works on any Cα trace.

φ (phi) and ψ (psi) are the two rotatable backbone dihedrals per residue: φ is the C(i-1)–N–Cα–C torsion, ψ is the N–Cα–C–N(i+1) torsion, both in degrees on (−180°, 180°]. α-helical residues cluster near (−60°, −45°); β-strand residues near (−120°, +130°). A Ramachandran plot is simply a scatter of (φ, ψ) for every residue.

— Global shape and packing —

The geometric summary reports three shape descriptors. Rg (radius of gyration) measures how spread out the Cα atoms are about their centre of mass; compact globular proteins have small Rg, elongated or unfolded ones large. Cα contacts (<8 Å, |i−j|>4) count long-range residue pairs in spatial proximity — high for tightly packed folds, near zero for rods or random coil. The bounding-box extents give the protein's footprint along x, y, z in Å.

SASA measur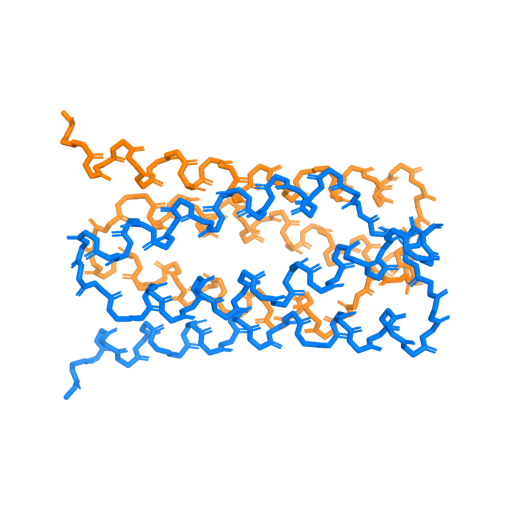es how much of the protein is reachable by solvent. It is computed by rolling a water-sized probe over the atomic surface and summing the exposed area (Å²). Per-residue SASA distinguishes core (buried, low SASA) from surface (exposed, high SASA) residues; total SASA is a whole-molecule size measure.

Plot images: a contact map (which residues are close in 3D, as an N×N binary image), a Ramachandran scatter (backbone torsion angles, revealing secondary-structure composition at a glance), and — for AlphaFold structures — a PAE heatmap (pairwise prediction confidence).

— Structural neighborhood —

A 3Di character summarizes, for each residue, the relative orientation of the Cα frame of its nearest spatial neighbor. Because it encodes fold topology rather than chemistry, 3Di alignments detect remote structural similarity that sequence alignment misses.

The Foldseek neighbor list gives the closest experimentally determined structures in the PDB, ranked by structural alignment. TM-score near 1 means near-identical fold; near 0.3 means only rough topology match. This is how one finds what a novel AlphaFold prediction most resembles in the solved-structure universe.

— Confidence and disorder —

For AlphaFold models, the B-factor field carries pLDDT — the model's own estimate of local accuracy on a 0–100 scale. Regions with pLDDT<50 should be treated as essentially unmodeled; they often correspond to intrinsically disordered segments.

Crystallographic B-factors measure how much each atom's electron density is smeared out, in Å². They rise in mobile loops and surface residues and fall in the buried interior. In AlphaFold models this column is repurposed to hold pLDDT instead.

Predicted Aligned Error (PAE) is an AlphaFold confidence matrix: entry (i, j) is the expected error in the position of residue j, in ångströms, when the prediction is superimposed on the true structure at residue i. Low PAE within a block of residues means that block is internally rigid and well-predicted; high PAE between two blocks means their relative placement is uncertain even if each block individually is confident.